Protein AF-A0A970VW22-F1 (afdb_monomer_lite)

pLDDT: mean 96.3, std 2.87, range [74.38, 98.19]

Secondary structure (DSSP, 8-state):
--HHHHHHHHHHHHHHHHPEE-TTS--S-B-TTS-B---EE-SS------TTT------SS---HHHHHHHHT-

Foldseek 3Di:
DDPLQVLVVVQVVCQVPPFDKCPPPDAPDADPVRHGDIGTDDPDDDDDDDVVVHDNDDPPDDDPVVVVVVVVVD

Radius of gyration: 16.19 Å; chains: 1; bounding box: 35×26×40 Å

Sequence (74 aa):
MSKADEIFISMCREILDNGFSSEGQQVRAKWADGTPAHTIKKFAVINRYDLAEEFPILTLRKINWQGAIDELLW

Structure (mmCIF, N/CA/C/O backbone):
data_AF-A0A970VW22-F1
#
_entry.id   AF-A0A970VW22-F1
#
loop_
_atom_site.group_PDB
_atom_site.id
_atom_site.type_symbol
_atom_site.label_atom_id
_atom_site.label_alt_id
_atom_site.label_comp_id
_atom_site.label_asym_id
_atom_site.label_entity_id
_atom_site.label_seq_id
_atom_site.pdbx_PDB_ins_code
_atom_site.Cartn_x
_atom_site.Cartn_y
_atom_site.Cartn_z
_atom_site.occupancy
_atom_site.B_iso_or_equiv
_atom_site.auth_seq_id
_atom_site.auth_comp_id
_atom_site.auth_asym_id
_atom_site.auth_atom_id
_atom_site.pdbx_PDB_model_num
ATOM 1 N N . MET A 1 1 ? -3.958 1.806 -18.406 1.00 74.38 1 MET A N 1
ATOM 2 C CA . MET A 1 1 ? -3.805 1.723 -16.939 1.00 74.38 1 MET A CA 1
ATOM 3 C C . MET A 1 1 ? -2.557 0.886 -16.712 1.00 74.38 1 MET A C 1
ATOM 5 O O . MET A 1 1 ? -2.398 -0.052 -17.483 1.00 74.38 1 MET A O 1
ATOM 9 N N . SER A 1 2 ? -1.629 1.264 -15.823 1.00 91.19 2 SER A N 1
ATOM 10 C CA . SER A 1 2 ? -0.397 0.467 -15.651 1.00 91.19 2 SER A CA 1
ATOM 11 C C . SER A 1 2 ? -0.717 -0.900 -15.042 1.00 91.19 2 SER A C 1
ATOM 13 O O . SER A 1 2 ? -1.766 -1.066 -14.407 1.00 91.19 2 SER A O 1
ATOM 15 N N . LYS A 1 3 ? 0.179 -1.881 -15.191 1.00 94.81 3 LYS A N 1
ATOM 16 C CA . LYS A 1 3 ? 0.012 -3.187 -14.536 1.00 94.81 3 LYS A CA 1
ATOM 17 C C . LYS A 1 3 ? -0.071 -3.029 -13.017 1.00 94.81 3 LYS A C 1
ATOM 19 O O . LYS A 1 3 ? -0.878 -3.699 -12.366 1.00 94.81 3 LYS A O 1
ATOM 24 N N . ALA A 1 4 ? 0.717 -2.108 -12.462 1.00 96.06 4 ALA A N 1
ATOM 25 C CA . ALA A 1 4 ? 0.659 -1.740 -11.049 1.00 96.06 4 ALA A CA 1
ATOM 26 C C . ALA A 1 4 ? -0.725 -1.242 -10.605 1.00 96.06 4 ALA A C 1
ATOM 28 O O . ALA A 1 4 ? -1.219 -1.661 -9.557 1.00 96.06 4 ALA A O 1
ATOM 29 N N . ASP A 1 5 ? -1.378 -0.403 -11.408 1.00 97.19 5 ASP A N 1
ATOM 30 C CA . ASP A 1 5 ? -2.710 0.117 -11.096 1.00 97.19 5 ASP A CA 1
ATOM 31 C C . ASP A 1 5 ? -3.784 -0.976 -11.121 1.00 97.19 5 ASP A C 1
ATOM 33 O O . ASP A 1 5 ? -4.629 -1.030 -10.227 1.00 97.19 5 ASP A O 1
ATOM 37 N N . GLU A 1 6 ? -3.747 -1.870 -12.113 1.00 96.75 6 GLU A N 1
ATOM 38 C CA . GLU A 1 6 ? -4.703 -2.980 -12.220 1.00 96.75 6 GLU A CA 1
ATOM 39 C C . GLU A 1 6 ? -4.624 -3.912 -11.006 1.00 96.75 6 GLU A C 1
ATOM 41 O O . GLU A 1 6 ? -5.645 -4.232 -10.387 1.00 96.75 6 GLU A O 1
ATOM 46 N N . ILE A 1 7 ? -3.401 -4.309 -10.633 1.00 97.12 7 ILE A N 1
ATOM 47 C CA . ILE A 1 7 ? -3.142 -5.155 -9.463 1.00 97.12 7 ILE A CA 1
ATOM 48 C C . ILE A 1 7 ? -3.620 -4.453 -8.188 1.00 97.12 7 ILE A C 1
ATOM 50 O O . ILE A 1 7 ? -4.318 -5.058 -7.369 1.00 97.12 7 ILE A O 1
ATOM 54 N N . PHE A 1 8 ? -3.292 -3.169 -8.032 1.00 97.06 8 PHE A N 1
ATOM 55 C CA . PHE A 1 8 ? -3.685 -2.385 -6.868 1.00 97.06 8 PHE A CA 1
ATOM 56 C C . PHE A 1 8 ? -5.208 -2.263 -6.734 1.00 97.06 8 PHE A C 1
ATOM 58 O O . PHE A 1 8 ? -5.746 -2.537 -5.662 1.00 97.06 8 PHE A O 1
ATOM 65 N N . ILE A 1 9 ? -5.921 -1.928 -7.814 1.00 97.56 9 ILE A N 1
ATOM 66 C CA . ILE A 1 9 ? -7.389 -1.819 -7.806 1.00 97.56 9 ILE A CA 1
ATOM 67 C C . ILE A 1 9 ? -8.030 -3.165 -7.471 1.00 97.56 9 ILE A C 1
ATOM 69 O O . ILE A 1 9 ? -8.949 -3.214 -6.651 1.00 97.56 9 ILE A O 1
ATOM 73 N N . SER A 1 10 ? -7.549 -4.255 -8.078 1.00 97.44 10 SER A N 1
ATOM 74 C CA . SER A 1 10 ? -8.065 -5.597 -7.802 1.00 97.44 10 SER A CA 1
ATOM 75 C C . SER A 1 10 ? -7.888 -5.973 -6.331 1.00 97.44 10 SER A C 1
ATOM 77 O O . SER A 1 10 ? -8.814 -6.494 -5.714 1.00 97.44 10 SER A O 1
ATOM 79 N N . MET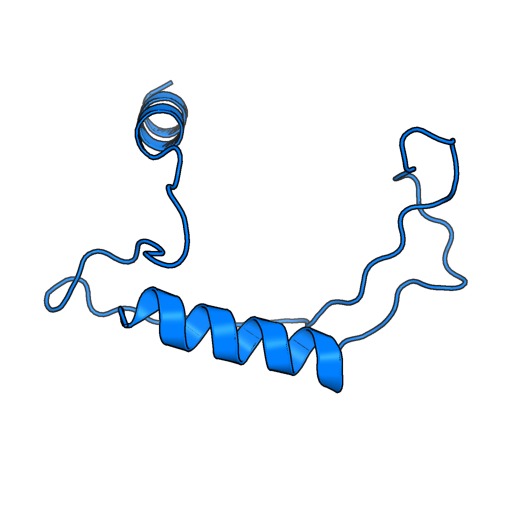 A 1 11 ? -6.720 -5.684 -5.754 1.00 97.56 11 MET A N 1
ATOM 80 C CA . MET A 1 11 ? -6.446 -5.921 -4.338 1.00 97.56 11 MET A CA 1
ATOM 81 C C . MET A 1 11 ? -7.351 -5.069 -3.438 1.00 97.56 11 MET A C 1
ATOM 83 O O . MET A 1 11 ? -7.897 -5.586 -2.466 1.00 97.56 11 MET A O 1
ATOM 87 N N . CYS A 1 12 ? -7.528 -3.781 -3.745 1.00 97.25 12 CYS A N 1
ATOM 88 C CA . CYS A 1 12 ? -8.394 -2.898 -2.963 1.00 97.25 12 CYS A CA 1
ATOM 89 C C . CYS A 1 12 ? -9.848 -3.374 -2.959 1.00 97.25 12 CYS A C 1
ATOM 91 O O . CYS A 1 12 ? -10.449 -3.421 -1.891 1.00 97.25 12 CYS A O 1
ATOM 93 N N . ARG A 1 13 ? -10.398 -3.765 -4.117 1.00 98.00 13 ARG A N 1
ATOM 94 C CA . ARG A 1 13 ? -11.756 -4.333 -4.199 1.00 98.00 13 ARG A CA 1
ATOM 95 C C . ARG A 1 13 ? -11.891 -5.570 -3.321 1.00 98.00 13 ARG A C 1
ATOM 97 O O . ARG A 1 13 ? -12.789 -5.645 -2.500 1.00 98.00 13 ARG A O 1
ATOM 104 N N . GLU A 1 14 ? -10.921 -6.470 -3.399 1.00 97.75 14 GLU A N 1
ATOM 105 C CA . GLU A 1 14 ? -10.933 -7.697 -2.610 1.00 97.75 14 GLU A CA 1
ATOM 106 C C . GLU A 1 14 ? -10.827 -7.454 -1.092 1.00 97.75 14 GLU A C 1
ATOM 108 O O . GLU A 1 14 ? -11.411 -8.193 -0.303 1.00 97.75 14 GLU A O 1
ATOM 113 N N . ILE A 1 15 ? -10.104 -6.416 -0.658 1.00 98.19 15 ILE A N 1
ATOM 114 C CA . ILE A 1 15 ? -10.081 -6.000 0.754 1.00 98.19 15 ILE A CA 1
ATOM 115 C C . ILE A 1 15 ? -11.443 -5.445 1.179 1.00 98.19 15 ILE A C 1
ATOM 117 O O . ILE A 1 15 ? -11.885 -5.741 2.283 1.00 98.19 15 ILE A O 1
ATOM 121 N N . LEU A 1 16 ? -12.092 -4.641 0.336 1.00 97.75 16 LEU A N 1
ATOM 122 C CA . LEU A 1 16 ? -13.385 -4.036 0.658 1.00 97.75 16 LEU A CA 1
ATOM 123 C C . LEU A 1 16 ? -14.508 -5.076 0.710 1.00 97.75 16 LEU A C 1
ATOM 125 O O . LEU A 1 16 ? -15.319 -5.035 1.631 1.00 97.75 16 LEU A O 1
ATOM 129 N N . ASP A 1 17 ? -14.521 -6.011 -0.238 1.00 97.75 17 ASP A N 1
ATOM 130 C CA . ASP A 1 17 ? -15.600 -6.989 -0.381 1.00 97.75 17 ASP A CA 1
ATOM 131 C C . ASP A 1 17 ? -15.428 -8.181 0.576 1.00 97.75 17 ASP A C 1
ATOM 133 O O . ASP A 1 17 ? -16.407 -8.678 1.130 1.00 97.75 17 ASP A O 1
ATOM 137 N N . ASN A 1 18 ? -14.185 -8.637 0.792 1.00 97.25 18 ASN A N 1
ATOM 138 C CA . ASN A 1 18 ? -13.885 -9.907 1.470 1.00 97.25 18 ASN A CA 1
ATOM 139 C C . ASN A 1 18 ? -12.865 -9.783 2.619 1.00 97.25 18 ASN A C 1
ATOM 141 O O . ASN A 1 18 ? -12.365 -10.791 3.128 1.00 97.25 18 ASN A O 1
ATOM 145 N N . GLY A 1 19 ? -12.485 -8.569 3.017 1.00 97.00 19 GLY A N 1
ATOM 146 C CA . GLY A 1 19 ? -11.480 -8.366 4.055 1.00 97.00 19 GLY A CA 1
ATOM 147 C C . GLY A 1 19 ? -11.996 -8.591 5.480 1.00 97.00 19 GLY A C 1
ATOM 148 O O . GLY A 1 19 ? -13.182 -8.508 5.785 1.00 97.00 19 GLY A O 1
ATOM 149 N N . PHE A 1 20 ? -11.065 -8.848 6.395 1.00 97.75 20 PHE A N 1
ATOM 150 C CA . PHE A 1 20 ? -11.344 -9.000 7.818 1.00 97.75 20 PHE A CA 1
ATOM 151 C C . PHE A 1 20 ? -11.377 -7.634 8.514 1.00 97.75 20 PHE A C 1
ATOM 153 O O . PHE A 1 20 ? -10.398 -6.885 8.444 1.00 97.75 20 PHE A O 1
ATOM 160 N N . SER A 1 21 ? -12.469 -7.335 9.222 1.00 97.38 21 SER A N 1
ATOM 161 C CA . SER A 1 21 ? -12.626 -6.100 9.998 1.00 97.38 21 SER A CA 1
ATOM 162 C C . SER A 1 21 ? -11.990 -6.207 11.385 1.00 97.38 21 SER A C 1
ATOM 164 O O . SER A 1 21 ? -12.063 -7.235 12.054 1.00 97.38 21 SER A O 1
ATOM 166 N N . SER A 1 22 ? -11.374 -5.116 11.831 1.00 97.06 22 SER A N 1
ATOM 167 C CA . SER A 1 22 ? -10.861 -4.963 13.200 1.00 97.06 22 SER A CA 1
ATOM 168 C C . SER A 1 22 ? -11.857 -4.295 14.154 1.00 97.06 22 SER A C 1
ATOM 170 O O . SER A 1 22 ? -11.489 -3.970 15.285 1.00 97.06 22 SER A O 1
ATOM 172 N N . GLU A 1 23 ? -13.098 -4.058 13.728 1.00 95.88 23 GLU A N 1
ATOM 173 C CA . GLU A 1 23 ? -14.163 -3.579 14.612 1.00 95.88 23 GLU A CA 1
ATOM 174 C C . GLU A 1 23 ? -14.374 -4.531 15.799 1.00 95.88 23 GLU A C 1
ATOM 176 O O . GLU A 1 23 ? -14.251 -5.750 15.686 1.00 95.88 23 GLU A O 1
ATOM 181 N N . GLY A 1 24 ? -14.628 -3.957 16.977 1.00 94.00 24 GLY A N 1
ATOM 182 C CA . GLY A 1 24 ? -14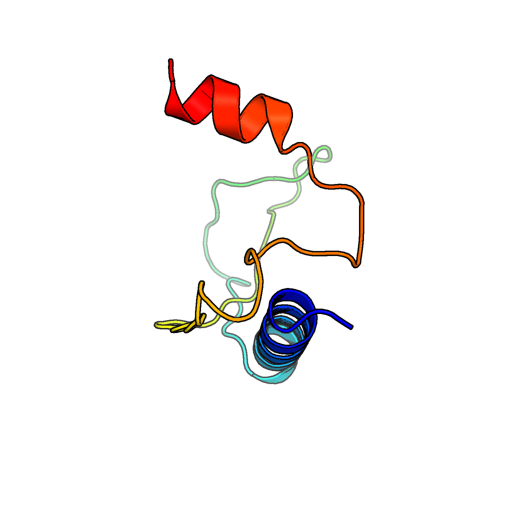.732 -4.706 18.234 1.00 94.00 24 GLY A CA 1
ATOM 183 C C . GLY A 1 24 ? -13.391 -5.106 18.863 1.00 94.00 24 GLY A C 1
ATOM 184 O O . GLY A 1 24 ? -13.374 -5.585 19.996 1.00 94.00 24 GLY A O 1
ATOM 185 N N . GLN A 1 25 ? -12.259 -4.877 18.189 1.00 95.25 25 GLN A N 1
ATOM 186 C CA . GLN A 1 25 ? -10.926 -5.077 18.766 1.00 95.25 25 GLN A CA 1
ATOM 187 C C . GLN A 1 25 ? -10.395 -3.791 19.409 1.00 95.25 25 GLN A C 1
ATOM 189 O O . GLN A 1 25 ? -10.707 -2.682 18.978 1.00 95.25 25 GLN A O 1
ATOM 194 N N . GLN A 1 26 ? -9.542 -3.929 20.426 1.00 95.31 26 GLN A N 1
ATOM 195 C CA . GLN A 1 26 ? -8.845 -2.789 21.025 1.00 95.31 26 GLN A CA 1
ATOM 196 C C . GLN A 1 26 ? -7.721 -2.320 20.093 1.00 95.31 26 GLN A C 1
ATOM 198 O O . GLN A 1 26 ? -6.723 -3.020 19.916 1.00 95.31 26 GLN A O 1
ATOM 203 N N . VAL A 1 27 ? -7.876 -1.133 19.497 1.00 96.81 27 VAL A N 1
ATOM 204 C CA . VAL A 1 27 ? -6.884 -0.536 18.589 1.00 96.81 27 VAL A CA 1
ATOM 205 C C . VAL A 1 27 ? -6.253 0.713 19.202 1.00 96.81 27 VAL A C 1
ATOM 207 O O . VAL A 1 27 ? -6.920 1.547 19.808 1.00 96.81 27 VAL A O 1
ATOM 210 N N . ARG A 1 28 ? -4.931 0.849 19.041 1.00 97.50 28 ARG A N 1
ATOM 211 C CA . ARG A 1 28 ? -4.173 2.013 19.535 1.00 97.50 28 ARG A CA 1
ATOM 212 C C . ARG A 1 28 ? -4.298 3.229 18.613 1.00 97.50 28 ARG A C 1
ATOM 214 O O . ARG A 1 28 ? -4.172 4.357 19.081 1.00 97.50 28 ARG A O 1
ATOM 221 N N . ALA A 1 29 ? -4.490 2.995 17.315 1.00 97.31 29 ALA A N 1
ATOM 222 C CA . ALA A 1 29 ? -4.631 4.050 16.320 1.00 97.31 29 ALA A CA 1
ATOM 223 C C . ALA A 1 29 ? -5.959 4.791 16.513 1.00 97.31 29 ALA A C 1
ATOM 225 O O . ALA A 1 29 ? -6.994 4.168 16.756 1.00 97.31 29 ALA A O 1
ATOM 226 N N . LYS A 1 30 ? -5.917 6.118 16.407 1.00 97.50 30 LYS A N 1
ATOM 227 C CA . LYS A 1 30 ? -7.069 7.003 16.584 1.00 97.50 30 LYS A CA 1
ATOM 228 C C . LYS A 1 30 ? -7.078 8.066 15.493 1.00 97.50 30 LYS A C 1
ATOM 230 O O . LYS A 1 30 ? -6.012 8.477 15.034 1.00 97.50 30 LYS A O 1
ATOM 235 N N . TRP A 1 31 ? -8.266 8.504 15.105 1.00 97.50 31 TRP A N 1
ATOM 236 C CA . TRP A 1 31 ? -8.472 9.667 14.250 1.00 97.50 31 TRP A CA 1
ATOM 237 C C . TRP A 1 31 ? -8.171 10.968 15.008 1.00 97.50 31 TRP A C 1
ATOM 239 O O . TRP A 1 31 ? -7.968 10.965 16.225 1.00 97.50 31 TRP A O 1
ATOM 249 N N . ALA A 1 32 ? -8.132 12.096 14.292 1.00 97.75 32 ALA A N 1
ATOM 250 C CA . ALA A 1 32 ? -7.842 13.409 14.879 1.00 97.75 32 ALA A CA 1
ATOM 251 C C . ALA A 1 32 ? -8.872 13.837 15.944 1.00 97.75 32 ALA A C 1
ATOM 253 O O . ALA A 1 32 ? -8.537 14.579 16.862 1.00 97.75 32 ALA A O 1
ATOM 254 N N . ASP A 1 33 ? -10.103 13.334 15.845 1.00 97.44 33 ASP A N 1
ATOM 255 C CA . ASP A 1 33 ? -11.179 13.534 16.821 1.00 97.44 33 ASP A CA 1
ATOM 256 C C . ASP A 1 33 ? -11.103 12.573 18.029 1.00 97.44 33 ASP A C 1
ATOM 258 O O . ASP A 1 33 ? -11.937 12.628 18.930 1.00 97.44 33 ASP A O 1
ATOM 262 N N . GLY A 1 34 ? -10.098 11.693 18.070 1.00 96.50 34 GLY A N 1
ATOM 263 C CA . GLY A 1 34 ? -9.878 10.725 19.141 1.00 96.50 34 GLY A CA 1
ATOM 264 C C . GLY A 1 34 ? -10.649 9.411 18.996 1.00 96.50 34 GLY A C 1
ATOM 265 O O . GLY A 1 34 ? -10.430 8.507 19.811 1.00 96.50 34 GLY A O 1
ATOM 266 N N . THR A 1 35 ? -11.501 9.260 17.979 1.00 96.75 35 THR A N 1
ATOM 267 C CA . THR A 1 35 ? -12.223 8.004 17.730 1.00 96.75 35 THR A CA 1
ATOM 268 C C . THR A 1 35 ? -11.261 6.893 17.274 1.00 96.75 35 THR A C 1
ATOM 270 O O . THR A 1 35 ? -10.278 7.179 16.584 1.00 96.75 35 THR A O 1
ATOM 273 N N . PRO A 1 36 ? -11.464 5.618 17.668 1.00 97.69 36 PRO A N 1
ATOM 274 C CA . PRO A 1 36 ? -10.597 4.520 17.235 1.00 97.69 36 PRO A CA 1
ATOM 275 C C . PRO A 1 36 ? -10.586 4.343 15.708 1.00 97.69 36 PRO A C 1
ATOM 277 O O . PRO A 1 36 ? -11.635 4.284 15.068 1.00 97.69 36 PRO A O 1
ATOM 280 N N . ALA A 1 37 ? -9.395 4.220 15.119 1.00 97.69 37 ALA A N 1
ATOM 281 C CA . ALA A 1 37 ? -9.225 4.042 13.678 1.00 97.69 37 ALA A CA 1
ATOM 282 C C . ALA A 1 37 ? -9.186 2.550 13.314 1.00 97.69 37 ALA A C 1
ATOM 284 O O . ALA A 1 37 ? -8.123 1.920 13.297 1.00 97.69 37 ALA A O 1
ATOM 285 N N . HIS A 1 38 ? -10.361 1.978 13.044 1.00 97.75 38 HIS A N 1
ATOM 286 C CA . HIS A 1 38 ? -10.496 0.594 12.588 1.00 97.75 38 HIS A CA 1
ATOM 287 C C . HIS A 1 38 ? -10.149 0.439 11.099 1.00 97.75 38 HIS A C 1
ATOM 289 O O . HIS A 1 38 ? -10.273 1.363 10.298 1.00 97.75 38 HIS A O 1
ATOM 295 N N . THR A 1 39 ? -9.696 -0.759 10.732 1.00 97.44 39 THR A N 1
ATOM 296 C CA . THR A 1 39 ? -9.318 -1.149 9.365 1.00 97.44 39 THR A CA 1
ATOM 297 C C . THR A 1 39 ? -10.021 -2.433 8.924 1.00 97.44 39 THR A C 1
ATOM 299 O O . THR A 1 39 ? -10.368 -3.271 9.765 1.00 97.44 39 THR A O 1
ATOM 302 N N . ILE A 1 40 ? -10.160 -2.594 7.605 1.00 97.81 40 ILE A N 1
ATOM 303 C CA . ILE A 1 40 ? -10.467 -3.857 6.926 1.00 97.81 40 ILE A CA 1
ATOM 304 C C . ILE A 1 40 ? -9.190 -4.304 6.202 1.00 97.81 40 ILE A C 1
ATOM 306 O O . ILE A 1 40 ? -8.515 -3.484 5.578 1.00 97.81 40 ILE A O 1
ATOM 310 N N . LYS A 1 41 ? -8.811 -5.580 6.321 1.00 96.88 41 LYS A N 1
ATOM 311 C CA . LYS A 1 41 ? -7.515 -6.079 5.829 1.00 96.88 41 LYS A CA 1
ATOM 312 C C . LYS A 1 41 ? -7.601 -7.469 5.214 1.00 96.88 41 LYS A C 1
ATOM 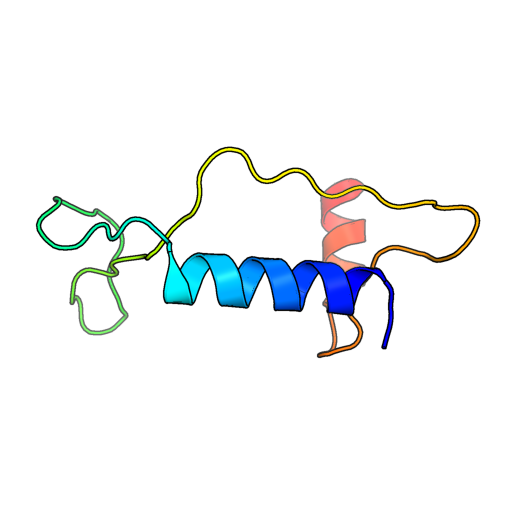314 O O . LYS A 1 41 ? -8.452 -8.270 5.586 1.00 96.88 41 LYS A O 1
ATOM 319 N N . LYS A 1 42 ? -6.643 -7.792 4.343 1.00 97.19 42 LYS A N 1
ATOM 320 C CA . LYS A 1 42 ? -6.450 -9.140 3.794 1.00 97.19 42 LYS A CA 1
ATOM 321 C C . LYS A 1 42 ? -5.061 -9.673 4.140 1.00 97.19 42 LYS A C 1
ATOM 323 O O . LYS A 1 42 ? -4.079 -8.937 4.095 1.00 97.19 42 LYS A O 1
ATOM 328 N N . PHE A 1 43 ? -4.991 -10.948 4.517 1.00 96.31 43 PHE A N 1
ATOM 329 C CA . PHE A 1 43 ? -3.740 -11.623 4.862 1.00 96.31 43 PHE A CA 1
ATOM 330 C C . PHE A 1 43 ? -3.076 -12.236 3.619 1.00 96.31 43 PHE A C 1
ATOM 332 O O . PHE A 1 43 ? -3.770 -12.695 2.715 1.00 96.31 43 PHE A O 1
ATOM 339 N N . ALA A 1 44 ? -1.738 -12.260 3.605 1.00 95.94 44 ALA A N 1
ATOM 340 C CA . ALA A 1 44 ? -0.910 -12.957 2.613 1.00 95.94 44 ALA A CA 1
ATOM 341 C C . ALA A 1 44 ? -1.177 -12.594 1.133 1.00 95.94 44 ALA A C 1
ATOM 343 O O . ALA A 1 44 ? -1.277 -13.469 0.274 1.00 95.94 44 ALA A O 1
ATOM 344 N N . VAL A 1 45 ? -1.264 -11.298 0.812 1.00 95.69 45 VAL A N 1
ATOM 345 C CA . VAL A 1 45 ? -1.332 -10.826 -0.584 1.00 95.69 45 VAL A CA 1
ATOM 346 C C . VAL A 1 45 ? 0.049 -10.911 -1.245 1.00 95.69 45 VAL A C 1
ATOM 348 O O . VAL A 1 45 ? 1.045 -10.505 -0.649 1.00 95.69 45 VAL A O 1
ATOM 351 N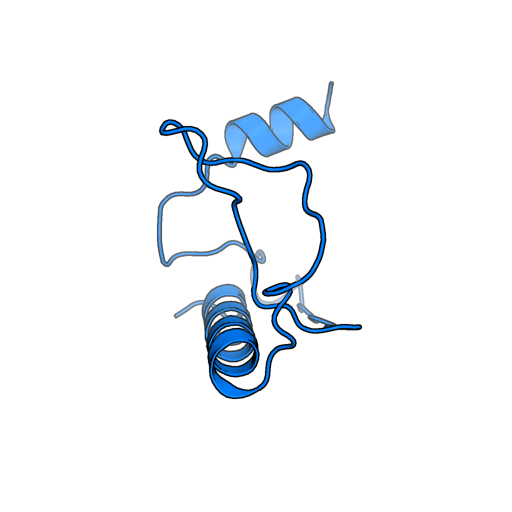 N . ILE A 1 46 ? 0.108 -11.409 -2.484 1.00 96.50 46 ILE A N 1
ATOM 352 C CA . ILE A 1 46 ? 1.339 -11.513 -3.281 1.00 96.50 46 ILE A CA 1
ATOM 353 C C . ILE A 1 46 ? 1.129 -10.808 -4.620 1.00 96.50 46 ILE A C 1
ATOM 355 O O . ILE A 1 46 ? 0.300 -11.239 -5.421 1.00 96.50 46 ILE A O 1
ATOM 359 N N . ASN A 1 47 ? 1.944 -9.788 -4.889 1.00 95.81 47 ASN A N 1
ATOM 360 C CA . ASN A 1 47 ? 1.975 -9.080 -6.167 1.00 95.81 47 ASN A CA 1
ATOM 361 C C . ASN A 1 47 ? 3.245 -9.459 -6.937 1.00 95.81 47 ASN A C 1
ATOM 363 O O . ASN A 1 47 ? 4.308 -9.619 -6.339 1.00 95.81 47 ASN A O 1
ATOM 367 N N . ARG A 1 48 ? 3.133 -9.625 -8.257 1.00 95.56 48 ARG A N 1
ATOM 368 C CA . ARG A 1 48 ? 4.252 -9.960 -9.149 1.00 95.56 48 ARG A CA 1
ATOM 369 C C . ARG A 1 48 ? 4.316 -8.940 -10.273 1.00 95.56 48 ARG A C 1
ATOM 371 O O . ARG A 1 48 ? 3.278 -8.597 -10.832 1.00 95.56 48 ARG A O 1
ATOM 378 N N . TYR A 1 49 ? 5.528 -8.508 -10.589 1.00 95.94 49 TYR A N 1
ATOM 379 C CA . TYR A 1 49 ? 5.806 -7.498 -11.601 1.00 95.94 49 TYR A CA 1
ATOM 380 C C . TYR A 1 49 ? 6.954 -7.982 -12.478 1.00 95.94 49 TYR A C 1
ATOM 382 O O . TYR A 1 49 ? 7.951 -8.477 -11.948 1.00 95.94 49 TYR A O 1
ATOM 390 N N . ASP A 1 50 ? 6.806 -7.834 -13.792 1.00 96.31 50 ASP A N 1
ATOM 391 C CA . ASP A 1 50 ? 7.910 -7.981 -14.732 1.00 96.31 50 ASP A CA 1
ATOM 392 C C . ASP A 1 50 ? 8.540 -6.603 -14.970 1.00 96.31 50 ASP A C 1
ATOM 394 O O . ASP A 1 50 ? 7.912 -5.703 -15.528 1.00 96.31 50 ASP A O 1
ATOM 398 N N . LEU A 1 51 ? 9.781 -6.431 -14.512 1.00 96.06 51 LEU A N 1
ATOM 399 C CA . LEU A 1 51 ? 10.498 -5.157 -14.605 1.00 96.06 51 LEU A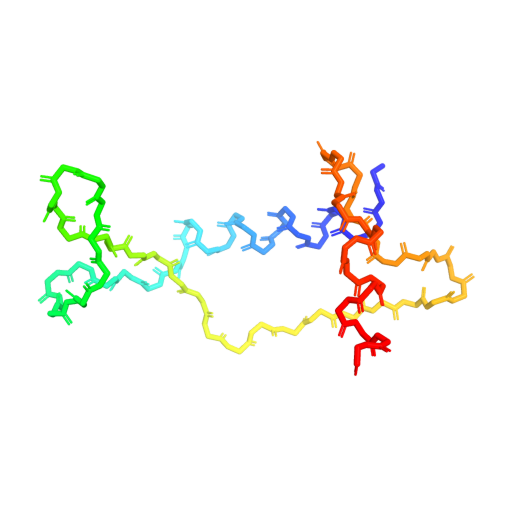 CA 1
ATOM 400 C C . LEU A 1 51 ? 11.002 -4.857 -16.023 1.00 96.06 51 LEU A C 1
ATOM 402 O O . LEU A 1 51 ? 11.416 -3.729 -16.284 1.00 96.06 51 LEU A O 1
ATOM 406 N N . ALA A 1 52 ? 10.996 -5.843 -16.927 1.00 96.81 52 ALA A N 1
ATOM 407 C CA . ALA A 1 52 ? 11.310 -5.615 -18.333 1.00 96.81 52 ALA A CA 1
ATOM 408 C C . ALA A 1 52 ? 10.150 -4.932 -19.080 1.00 96.81 52 ALA A C 1
ATOM 410 O O . ALA A 1 52 ? 10.392 -4.274 -20.091 1.00 96.81 52 ALA A O 1
ATOM 411 N N . GLU A 1 53 ? 8.912 -5.071 -18.591 1.00 94.88 53 GLU A N 1
ATOM 412 C CA . GLU A 1 53 ? 7.719 -4.486 -19.213 1.00 94.88 53 GLU A CA 1
ATOM 413 C C . GLU A 1 53 ? 7.460 -3.053 -18.733 1.00 94.88 53 GLU A C 1
ATOM 415 O O . GLU A 1 53 ? 7.270 -2.147 -19.546 1.00 94.88 53 GLU A O 1
ATOM 420 N N . GLU A 1 54 ? 7.458 -2.827 -17.416 1.00 94.75 54 GLU A N 1
ATOM 421 C CA . GLU A 1 54 ? 7.223 -1.503 -16.837 1.00 94.75 54 GLU A CA 1
ATOM 422 C C . GLU A 1 54 ? 7.855 -1.331 -15.450 1.00 94.75 54 GLU A C 1
ATOM 424 O O . GLU A 1 54 ? 8.105 -2.286 -14.713 1.00 94.75 54 GLU A O 1
ATOM 429 N N . PHE A 1 55 ? 8.068 -0.071 -15.061 1.00 94.88 55 PHE A N 1
ATOM 430 C CA . PHE A 1 55 ? 8.419 0.262 -13.684 1.00 94.88 55 PHE A CA 1
ATOM 431 C C . PHE A 1 55 ? 7.150 0.256 -12.810 1.00 94.88 55 PHE A C 1
ATOM 433 O O . PHE A 1 55 ? 6.216 1.005 -13.113 1.00 94.88 55 PHE A O 1
ATOM 440 N N . PRO A 1 56 ? 7.091 -0.538 -11.722 1.00 95.62 56 PRO A N 1
ATOM 441 C CA . PRO A 1 56 ? 5.866 -0.764 -10.958 1.00 95.62 56 PRO A CA 1
ATOM 442 C C . PRO A 1 56 ? 5.544 0.418 -10.034 1.00 95.62 56 PRO A C 1
ATOM 444 O O . PRO A 1 56 ? 5.753 0.372 -8.821 1.00 95.62 56 PRO A O 1
ATOM 447 N N . ILE A 1 57 ? 5.011 1.492 -10.613 1.00 95.88 57 ILE A N 1
ATOM 448 C CA . ILE A 1 57 ? 4.537 2.678 -9.898 1.00 95.88 57 ILE A CA 1
ATOM 449 C C . ILE A 1 57 ? 3.081 2.977 -10.263 1.00 95.88 57 ILE A C 1
ATOM 451 O O . ILE A 1 57 ? 2.657 2.818 -11.409 1.00 95.88 57 ILE A O 1
ATOM 455 N N . LEU A 1 58 ? 2.300 3.408 -9.270 1.00 96.69 58 LEU A N 1
ATOM 456 C CA . LEU A 1 58 ? 0.899 3.765 -9.484 1.00 96.69 58 LEU A CA 1
ATOM 457 C C . LEU A 1 58 ? 0.781 5.030 -10.339 1.00 96.69 58 LEU A C 1
ATOM 459 O O . LEU A 1 58 ? 1.468 6.020 -10.079 1.00 96.69 58 LEU A O 1
ATOM 463 N N . THR A 1 59 ? -0.144 5.021 -11.300 1.00 95.62 59 THR A N 1
ATOM 464 C CA . THR A 1 59 ? -0.470 6.179 -12.151 1.00 95.62 59 THR A CA 1
ATOM 465 C C . THR A 1 59 ? -1.827 6.807 -11.819 1.00 95.62 59 THR A C 1
ATOM 467 O O . THR A 1 59 ? -2.144 7.886 -12.313 1.00 95.62 59 THR A O 1
ATOM 470 N N . LEU A 1 60 ? -2.595 6.209 -10.897 1.00 95.44 60 LEU A N 1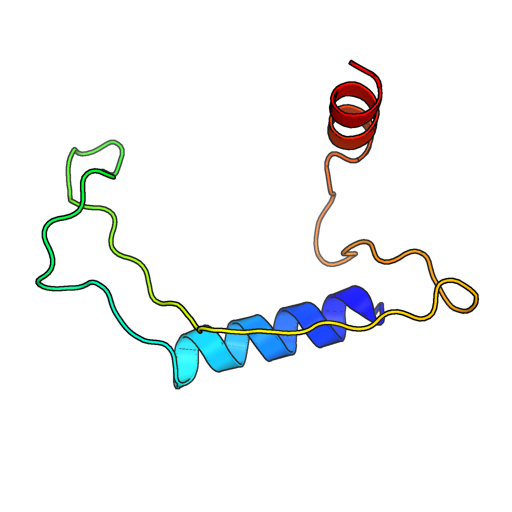
ATOM 471 C CA . LEU A 1 60 ? -3.886 6.741 -10.420 1.00 95.44 60 LEU A CA 1
ATOM 472 C C . LEU A 1 60 ? -3.777 8.094 -9.699 1.00 95.44 60 LEU A C 1
ATOM 474 O O . LEU A 1 60 ? -4.744 8.850 -9.630 1.00 95.44 60 LEU A O 1
ATOM 478 N N . ARG A 1 61 ? -2.616 8.386 -9.109 1.00 94.81 61 ARG A N 1
ATOM 479 C CA . ARG A 1 61 ? -2.316 9.654 -8.436 1.00 94.81 61 ARG A CA 1
ATOM 480 C C . ARG A 1 61 ? -0.814 9.892 -8.428 1.00 94.81 61 ARG A C 1
ATOM 482 O O . ARG A 1 61 ? -0.037 8.944 -8.488 1.00 94.81 61 ARG A O 1
ATOM 489 N N . LYS A 1 62 ? -0.400 11.149 -8.265 1.00 95.31 62 LYS A N 1
ATOM 490 C CA . LYS A 1 62 ? 1.016 11.482 -8.076 1.00 95.31 62 LYS A CA 1
ATOM 491 C C . LYS A 1 62 ? 1.558 10.791 -6.818 1.00 95.31 62 LYS A C 1
ATOM 493 O O . LYS A 1 62 ? 1.002 10.955 -5.732 1.00 95.31 62 LYS A O 1
ATOM 498 N N . ILE A 1 63 ? 2.655 10.057 -6.974 1.00 96.31 63 ILE A N 1
ATOM 499 C CA . ILE A 1 63 ? 3.410 9.430 -5.885 1.00 96.31 63 ILE A CA 1
ATOM 500 C C . ILE A 1 63 ? 4.647 10.282 -5.586 1.00 96.31 63 ILE A C 1
ATOM 502 O O . ILE A 1 63 ? 5.296 10.779 -6.508 1.00 96.31 63 ILE A O 1
ATOM 506 N N . ASN A 1 64 ? 4.970 10.462 -4.301 1.00 97.12 64 ASN A N 1
ATOM 507 C CA . ASN A 1 64 ? 6.184 11.154 -3.864 1.00 97.12 64 ASN A CA 1
ATOM 508 C C . ASN A 1 64 ? 7.415 10.241 -4.013 1.00 97.12 64 ASN A C 1
ATOM 510 O O . ASN A 1 64 ? 7.956 9.750 -3.026 1.00 97.12 64 ASN A O 1
ATOM 514 N N . TRP A 1 65 ? 7.817 9.965 -5.254 1.00 96.62 65 TRP A N 1
ATOM 515 C CA . TRP A 1 65 ? 8.922 9.049 -5.538 1.00 96.62 65 TRP A CA 1
ATOM 516 C C . TRP A 1 65 ? 10.281 9.622 -5.126 1.00 96.62 65 TRP A C 1
ATOM 518 O O . TRP A 1 65 ? 11.154 8.848 -4.756 1.00 96.62 65 TRP A O 1
ATOM 528 N N . GLN A 1 66 ? 10.455 10.949 -5.130 1.00 97.31 66 GLN A N 1
ATOM 529 C CA . GLN A 1 66 ? 11.687 11.586 -4.656 1.00 97.31 66 GLN A CA 1
ATOM 530 C C . GLN A 1 66 ? 11.944 11.243 -3.189 1.00 97.31 66 GLN A C 1
ATOM 532 O O . GLN A 1 66 ? 12.993 10.702 -2.874 1.00 97.31 66 GLN A O 1
ATOM 537 N N . GLY A 1 67 ? 10.944 11.443 -2.323 1.00 97.94 67 GLY A N 1
ATOM 538 C CA . GLY A 1 67 ? 11.072 11.095 -0.906 1.00 97.94 67 GLY A CA 1
ATOM 539 C C . GLY A 1 67 ? 11.305 9.601 -0.669 1.00 97.94 67 GLY A C 1
ATOM 540 O O . GLY A 1 67 ? 12.031 9.244 0.248 1.00 97.94 67 GLY A O 1
ATOM 541 N N . ALA A 1 68 ? 10.744 8.728 -1.514 1.00 97.31 68 ALA A N 1
ATOM 542 C CA . ALA A 1 68 ? 11.011 7.291 -1.439 1.00 97.31 68 ALA A CA 1
ATOM 543 C C . ALA A 1 68 ? 12.464 6.937 -1.817 1.00 97.31 68 ALA A C 1
ATOM 545 O O . ALA A 1 68 ? 13.040 6.024 -1.234 1.00 97.31 68 ALA A O 1
ATOM 546 N N . ILE A 1 69 ? 13.064 7.649 -2.781 1.00 97.31 69 ILE A N 1
ATOM 547 C CA . ILE A 1 69 ? 14.486 7.492 -3.125 1.00 97.31 69 ILE A CA 1
ATOM 548 C C . ILE A 1 69 ? 15.370 8.061 -2.015 1.00 97.31 69 ILE A C 1
ATOM 550 O O . ILE A 1 69 ? 16.334 7.406 -1.631 1.00 97.31 69 ILE A O 1
ATOM 554 N N . ASP A 1 70 ? 15.033 9.238 -1.485 1.00 98.19 70 ASP A N 1
ATOM 555 C CA . ASP A 1 70 ? 15.769 9.848 -0.376 1.00 98.19 70 ASP A CA 1
ATOM 556 C C . ASP A 1 70 ? 15.779 8.918 0.850 1.00 98.19 70 ASP A C 1
ATOM 558 O O . ASP A 1 70 ? 16.829 8.717 1.446 1.00 98.19 70 ASP A O 1
ATOM 562 N N . GLU A 1 71 ? 14.645 8.288 1.186 1.00 98.00 71 GLU A N 1
ATOM 563 C CA . GLU A 1 71 ? 14.542 7.301 2.275 1.00 98.00 71 GLU A CA 1
ATOM 564 C C . GLU A 1 71 ? 15.350 6.021 1.998 1.00 98.00 71 GLU A C 1
ATOM 566 O O . GLU A 1 71 ? 15.938 5.456 2.917 1.00 98.00 71 GLU A O 1
ATOM 571 N N . LEU A 1 72 ? 15.416 5.566 0.740 1.00 97.44 72 LEU A N 1
ATOM 572 C CA . LEU A 1 72 ? 16.212 4.396 0.351 1.00 97.44 72 LEU A CA 1
ATOM 573 C C . LEU A 1 72 ? 17.724 4.641 0.480 1.00 97.44 72 LEU A C 1
ATOM 575 O O . LEU A 1 72 ? 18.475 3.700 0.737 1.00 97.44 72 LEU A O 1
ATOM 579 N N . LEU A 1 73 ? 18.164 5.877 0.238 1.00 97.31 73 LEU A N 1
ATOM 580 C CA . LEU A 1 73 ? 19.573 6.278 0.214 1.00 97.31 73 LEU A CA 1
ATOM 581 C C . LEU A 1 73 ? 20.054 6.936 1.520 1.00 97.31 73 LEU A C 1
ATOM 583 O O . LEU A 1 73 ? 21.195 7.402 1.557 1.00 97.31 73 LEU A O 1
ATOM 587 N N . TRP A 1 74 ? 19.196 7.012 2.540 1.00 92.12 74 TRP A N 1
ATOM 588 C CA . TRP A 1 74 ? 19.479 7.675 3.815 1.00 92.12 74 TRP A CA 1
ATOM 589 C C . TRP A 1 74 ? 20.551 6.968 4.657 1.00 92.12 74 TRP A C 1
ATOM 591 O O . TRP A 1 74 ? 20.548 5.716 4.725 1.00 92.12 74 TRP A O 1
#